Protein AF-A0A356AUV3-F1 (afdb_monomer_lite)

pLDDT: mean 78.01, std 19.36, range [34.44, 97.81]

Foldseek 3Di:
DDFDDDPPPGDDPDDPLVRDDPVPNDDPCPPPDPDPPPPCLVVQLVCCVVVVDHDPSVVCVVVVVCVVPDDQDFFDQDCVQQPDPLNVVLVVLCVVQVVQLVVLVVVLVVCVVVVVDPDCVVVVVVSVVSNCVSRVVVCCVSHVPDPSRHTDDPPPVVPPPDDPD

Radius of gyration: 23.12 Å; chains: 1; bounding box: 56×55×49 Å

Secondary structure (DSSP, 8-state):
----SSTT--------GGGS-GGGSS---TT-SSS----HHHHHHHHHHHH----HHHHHHHTTHHHHH----SS---HHHHHHHHHHHHHHHHHHHHHHHHHHHHHHHHHHHTT--S-HHHHHHHHHHHHIIIIIHHHIIIIIT-TTSPPP---GGGS-SS---

Structure (mmCIF, N/CA/C/O backbone):
data_AF-A0A356AUV3-F1
#
_entry.id   AF-A0A356AUV3-F1
#
loop_
_atom_site.group_PDB
_atom_site.id
_atom_site.type_symbol
_atom_site.label_atom_id
_atom_site.label_alt_id
_atom_site.label_comp_id
_atom_site.label_asym_id
_atom_site.label_entity_id
_atom_site.label_seq_id
_atom_site.pdbx_PDB_ins_code
_atom_site.Cartn_x
_atom_site.Cartn_y
_atom_site.Cartn_z
_atom_site.occupancy
_atom_site.B_iso_or_equiv
_atom_site.auth_seq_id
_atom_site.auth_comp_id
_atom_site.auth_asym_id
_atom_site.auth_atom_id
_atom_site.pdbx_PDB_model_num
ATOM 1 N N . TRP A 1 1 ? 30.754 12.979 -21.146 1.00 44.25 1 TRP A N 1
ATOM 2 C CA . TRP A 1 1 ? 30.674 12.108 -19.955 1.00 44.25 1 TRP A CA 1
ATOM 3 C C . TRP A 1 1 ? 31.643 10.960 -20.186 1.00 44.25 1 TRP A C 1
ATOM 5 O O . TRP A 1 1 ? 31.432 10.206 -21.125 1.00 44.25 1 TRP A O 1
ATOM 15 N N . LYS A 1 2 ? 32.767 10.912 -19.463 1.00 34.44 2 LYS A N 1
ATOM 16 C CA . LYS A 1 2 ? 33.756 9.830 -19.583 1.00 34.44 2 LYS A CA 1
ATOM 17 C C . LYS A 1 2 ? 33.562 8.920 -18.377 1.00 34.44 2 LYS A C 1
ATOM 19 O O . LYS A 1 2 ? 33.884 9.321 -17.264 1.00 34.44 2 LYS A O 1
ATOM 24 N N . TRP A 1 3 ? 32.958 7.761 -18.594 1.00 42.12 3 TRP A N 1
ATOM 25 C CA . TRP A 1 3 ? 32.847 6.728 -17.573 1.00 42.12 3 TRP A CA 1
ATOM 26 C C . TRP A 1 3 ? 34.222 6.087 -17.373 1.00 42.12 3 TRP A C 1
ATOM 28 O O . TRP A 1 3 ? 34.930 5.831 -18.346 1.00 42.12 3 TRP A O 1
ATOM 38 N N . ALA A 1 4 ? 34.615 5.870 -16.119 1.00 36.47 4 ALA A N 1
ATOM 39 C CA . ALA A 1 4 ? 35.771 5.057 -15.771 1.00 36.47 4 ALA A CA 1
ATOM 40 C C . ALA A 1 4 ? 35.254 3.725 -15.210 1.00 36.47 4 ALA A C 1
ATOM 42 O O . ALA A 1 4 ? 34.570 3.710 -14.183 1.00 36.47 4 ALA A O 1
ATOM 43 N N . GLY A 1 5 ? 35.558 2.626 -15.902 1.00 52.19 5 GLY A N 1
ATOM 44 C CA . GLY A 1 5 ? 35.245 1.259 -15.471 1.00 52.19 5 GLY A CA 1
ATOM 45 C C . GLY A 1 5 ? 34.247 0.510 -16.358 1.00 52.19 5 GLY A C 1
ATOM 46 O O . GLY A 1 5 ? 33.687 1.069 -17.300 1.00 52.19 5 GLY A O 1
ATOM 47 N N . GLU A 1 6 ? 34.060 -0.776 -16.043 1.00 53.72 6 GLU A N 1
ATOM 48 C CA . GLU A 1 6 ? 33.011 -1.617 -16.633 1.00 53.72 6 GLU A CA 1
ATOM 49 C C . GLU A 1 6 ? 31.624 -1.008 -16.357 1.00 53.72 6 GLU A C 1
ATOM 51 O O . GLU A 1 6 ? 31.405 -0.495 -15.248 1.00 53.72 6 GLU A O 1
ATOM 56 N N . PRO A 1 7 ? 30.682 -1.078 -17.319 1.00 48.22 7 PRO A N 1
ATOM 57 C CA . PRO A 1 7 ? 29.313 -0.610 -17.123 1.00 48.22 7 PRO A CA 1
ATOM 58 C C . PRO A 1 7 ? 28.749 -1.174 -15.809 1.00 48.22 7 PRO A C 1
ATOM 60 O O . PRO A 1 7 ? 28.834 -2.372 -15.561 1.00 48.22 7 PRO A O 1
ATOM 63 N N . TYR A 1 8 ? 28.224 -0.299 -14.944 1.00 50.69 8 TYR A N 1
ATOM 64 C CA . TYR A 1 8 ? 27.655 -0.601 -13.616 1.00 50.69 8 TYR A CA 1
ATOM 65 C C . TYR A 1 8 ? 28.605 -0.937 -12.441 1.00 50.69 8 TYR A C 1
ATOM 67 O O . TYR A 1 8 ? 28.114 -1.115 -11.327 1.00 50.69 8 TYR A O 1
ATOM 75 N N . LYS A 1 9 ? 29.940 -0.901 -12.593 1.00 44.00 9 LYS A N 1
ATOM 76 C CA . LYS A 1 9 ? 30.880 -0.816 -11.437 1.00 44.00 9 LYS A CA 1
ATOM 77 C C . LYS A 1 9 ? 31.374 0.603 -11.146 1.00 44.00 9 LYS A C 1
ATOM 79 O O . LYS A 1 9 ? 32.196 0.811 -10.256 1.00 44.00 9 LYS A O 1
ATOM 84 N N . SER A 1 10 ? 30.895 1.592 -11.890 1.00 42.72 10 SER A N 1
ATOM 85 C CA . SER A 1 10 ? 31.224 2.990 -11.639 1.00 42.72 10 SER A CA 1
ATOM 86 C C . SER A 1 10 ? 30.369 3.510 -10.487 1.00 42.72 10 SER A C 1
ATOM 88 O O . SER A 1 10 ? 29.168 3.730 -10.636 1.00 42.72 10 SER A O 1
ATOM 90 N N . THR A 1 11 ? 30.982 3.731 -9.327 1.00 39.38 11 THR A N 1
ATOM 91 C CA . THR A 1 11 ? 30.365 4.540 -8.278 1.00 39.38 11 THR A CA 1
ATOM 92 C C . THR A 1 11 ? 30.142 5.951 -8.814 1.00 39.38 11 THR A C 1
ATOM 94 O O . THR A 1 11 ? 31.032 6.562 -9.411 1.00 39.38 11 THR A O 1
ATOM 97 N N . MET A 1 12 ? 28.934 6.481 -8.620 1.00 46.84 12 MET A N 1
ATOM 98 C CA . MET A 1 12 ? 28.678 7.900 -8.839 1.00 46.84 12 MET A CA 1
ATOM 99 C C . MET A 1 12 ? 29.655 8.687 -7.962 1.00 46.84 12 MET A C 1
ATOM 101 O O . MET A 1 12 ? 29.668 8.519 -6.743 1.00 46.84 12 MET A O 1
ATOM 105 N N . LEU A 1 13 ? 30.492 9.523 -8.576 1.00 52.94 13 LEU A N 1
ATOM 106 C CA . LEU A 1 13 ? 31.366 10.423 -7.832 1.00 52.94 13 LEU A CA 1
ATOM 107 C C . LEU A 1 13 ? 30.490 11.506 -7.200 1.00 52.94 13 LEU A C 1
ATOM 109 O O . LEU A 1 13 ? 30.050 12.436 -7.873 1.00 52.94 13 LEU A O 1
ATOM 113 N N . ILE A 1 14 ? 30.194 11.350 -5.912 1.00 52.50 14 ILE A N 1
ATOM 114 C CA . ILE A 1 14 ? 29.477 12.356 -5.133 1.00 52.50 14 ILE A CA 1
ATOM 115 C C . ILE A 1 14 ? 30.511 13.370 -4.655 1.00 52.50 14 ILE A C 1
ATOM 117 O O . ILE A 1 14 ? 31.312 13.076 -3.773 1.00 52.50 14 ILE A O 1
ATOM 121 N N . THR A 1 15 ? 30.502 14.564 -5.241 1.00 65.19 15 THR A N 1
ATOM 122 C CA . THR A 1 15 ? 31.236 15.707 -4.693 1.00 65.19 15 THR A CA 1
ATOM 123 C C . THR A 1 15 ? 30.403 16.308 -3.560 1.00 65.19 15 THR A C 1
ATOM 125 O O . THR A 1 15 ? 29.266 16.721 -3.815 1.00 65.19 15 THR A O 1
ATOM 128 N N . PRO A 1 16 ? 30.912 16.361 -2.316 1.00 72.06 16 PRO A N 1
ATOM 129 C CA . PRO A 1 16 ? 30.230 17.043 -1.223 1.00 72.06 16 PRO A CA 1
ATOM 130 C C . PRO A 1 16 ? 29.867 18.480 -1.613 1.00 72.06 16 PRO A C 1
ATOM 132 O O . PRO A 1 16 ? 30.642 19.178 -2.263 1.00 72.06 16 PRO A O 1
ATOM 135 N N . GLN A 1 17 ? 28.691 18.960 -1.199 1.00 64.88 17 GLN A N 1
ATOM 136 C CA . GLN A 1 17 ? 28.201 20.293 -1.583 1.00 64.88 17 GLN A CA 1
ATOM 137 C C . GLN A 1 17 ? 29.166 21.426 -1.182 1.00 64.88 17 GLN A C 1
ATOM 139 O O . GLN A 1 17 ? 29.241 22.449 -1.863 1.00 64.88 17 GLN A O 1
ATOM 144 N N . ALA A 1 18 ? 29.926 21.232 -0.099 1.00 76.19 18 ALA A N 1
ATOM 145 C CA . ALA A 1 18 ? 30.950 22.161 0.372 1.00 76.19 18 ALA A CA 1
ATOM 146 C C . ALA A 1 18 ? 32.144 22.305 -0.589 1.00 76.19 18 ALA A C 1
ATOM 148 O O . ALA A 1 18 ? 32.806 23.342 -0.564 1.00 76.19 18 ALA A O 1
ATOM 149 N N . ASP A 1 19 ? 32.369 21.321 -1.462 1.00 80.25 19 ASP A N 1
ATOM 150 C CA . ASP A 1 19 ? 33.499 21.270 -2.396 1.00 80.25 19 ASP A CA 1
ATOM 151 C C . ASP A 1 19 ? 33.134 21.796 -3.797 1.00 80.25 19 ASP A C 1
ATOM 153 O O . ASP A 1 19 ? 34.003 21.994 -4.642 1.00 80.25 19 ASP A O 1
ATOM 157 N N . LEU A 1 20 ? 31.850 22.074 -4.057 1.00 72.62 20 LEU A N 1
ATOM 158 C CA . LEU A 1 20 ? 31.391 22.702 -5.302 1.00 72.62 20 LEU A CA 1
ATOM 159 C C . LEU A 1 20 ? 31.733 24.201 -5.317 1.00 72.62 20 LEU A C 1
ATOM 161 O O . LEU A 1 20 ? 31.805 24.830 -4.267 1.00 72.62 20 LEU A O 1
ATOM 165 N N . GLU A 1 21 ? 31.897 24.836 -6.477 1.00 79.94 21 GLU A N 1
ATOM 166 C CA . GLU A 1 21 ? 31.992 26.308 -6.539 1.00 79.94 21 GLU A CA 1
ATOM 167 C C . GLU A 1 21 ? 30.662 26.957 -6.114 1.00 79.94 21 GLU A C 1
ATOM 169 O O . GLU A 1 21 ? 29.596 26.405 -6.380 1.00 79.94 21 GLU A O 1
ATOM 174 N N . VAL A 1 22 ? 30.692 28.150 -5.501 1.00 77.50 22 VAL A N 1
ATOM 175 C CA . VAL A 1 22 ? 29.497 28.812 -4.922 1.00 77.50 22 VAL A CA 1
ATOM 176 C C . VAL A 1 22 ? 28.334 28.933 -5.916 1.00 77.50 22 VAL A C 1
ATOM 178 O O . VAL A 1 22 ? 27.195 28.676 -5.543 1.00 77.50 22 VAL A O 1
ATOM 181 N N . LYS A 1 23 ? 28.605 29.226 -7.195 1.00 70.44 23 LYS A N 1
ATOM 182 C CA . LYS A 1 23 ? 27.578 29.310 -8.257 1.00 70.44 23 LYS A CA 1
ATOM 183 C C . LYS A 1 23 ? 26.870 27.979 -8.568 1.00 70.44 23 LYS A C 1
ATOM 185 O O . LYS A 1 23 ? 25.824 27.988 -9.204 1.00 70.44 23 LYS A O 1
ATOM 190 N N . TYR A 1 24 ? 27.437 26.852 -8.138 1.00 59.22 24 TYR A N 1
ATOM 191 C CA . TYR A 1 24 ? 26.864 25.508 -8.264 1.00 59.22 24 TYR A CA 1
ATOM 192 C C . TYR A 1 24 ? 26.340 24.961 -6.925 1.00 59.22 24 TYR A C 1
ATOM 194 O O . TYR A 1 24 ? 25.752 23.882 -6.891 1.00 59.22 24 TYR A O 1
ATOM 202 N N . ARG A 1 25 ? 26.529 25.690 -5.814 1.00 67.88 25 ARG A N 1
ATOM 203 C CA . ARG A 1 25 ? 25.981 25.334 -4.501 1.00 67.88 25 ARG A CA 1
ATOM 204 C C . ARG A 1 25 ? 24.517 25.762 -4.438 1.00 67.88 25 ARG A C 1
ATOM 206 O O . ARG A 1 25 ? 24.207 26.903 -4.121 1.00 67.88 25 ARG A O 1
ATOM 213 N N . GLY A 1 26 ? 23.612 24.832 -4.717 1.00 61.09 26 GLY A N 1
ATOM 214 C CA . GLY A 1 26 ? 22.174 25.044 -4.565 1.00 61.09 26 GLY A CA 1
ATOM 215 C C . GLY A 1 26 ? 21.356 24.182 -5.517 1.00 61.09 26 GLY A C 1
ATOM 216 O O . GLY A 1 26 ? 21.827 23.778 -6.578 1.00 61.09 26 GLY A O 1
ATOM 217 N N . ASN A 1 27 ? 20.107 23.909 -5.144 1.00 51.62 27 ASN A N 1
ATOM 218 C CA . ASN A 1 27 ? 19.139 23.283 -6.036 1.00 51.62 27 ASN A CA 1
ATOM 219 C C . ASN A 1 27 ? 18.753 24.293 -7.132 1.00 51.62 27 ASN A C 1
ATOM 221 O O . ASN A 1 27 ? 17.784 25.032 -6.999 1.00 51.62 27 ASN A O 1
ATOM 225 N N . VAL A 1 28 ? 19.499 24.329 -8.240 1.00 50.69 28 VAL A N 1
ATOM 226 C CA . VAL A 1 28 ? 19.202 25.146 -9.443 1.00 50.69 28 VAL A CA 1
ATOM 227 C C . VAL A 1 28 ? 17.982 24.644 -10.233 1.00 50.69 28 VAL A C 1
ATOM 229 O O . VAL A 1 28 ? 17.857 24.863 -11.434 1.00 50.69 28 VAL A O 1
ATOM 232 N N . ARG A 1 29 ? 17.071 23.929 -9.574 1.00 46.09 29 ARG A N 1
ATOM 233 C CA . ARG A 1 29 ? 15.941 23.239 -10.191 1.00 46.09 29 ARG A CA 1
ATOM 234 C C . ARG A 1 29 ? 14.621 23.701 -9.567 1.00 46.09 29 ARG A C 1
ATOM 236 O O . ARG A 1 29 ? 14.002 22.931 -8.839 1.00 46.09 29 ARG A O 1
ATOM 243 N N . PRO A 1 30 ? 14.153 24.932 -9.853 1.00 46.00 30 PRO A N 1
ATOM 244 C CA . PRO A 1 30 ? 12.859 25.403 -9.358 1.00 46.00 30 PRO A CA 1
ATOM 245 C C . PRO A 1 30 ? 11.649 24.624 -9.921 1.00 46.00 30 PRO A C 1
ATOM 247 O O . PRO A 1 30 ? 10.551 24.793 -9.408 1.00 46.00 30 PRO A O 1
ATOM 250 N N . PHE A 1 31 ? 11.819 23.745 -10.925 1.00 39.53 31 PHE A N 1
ATOM 251 C CA . PHE A 1 31 ? 10.702 23.062 -11.610 1.00 39.53 31 PHE A CA 1
ATOM 252 C C . PHE A 1 31 ? 10.893 21.558 -11.886 1.00 39.53 31 PHE A C 1
ATOM 254 O O . PHE A 1 31 ? 10.277 21.015 -12.800 1.00 39.53 31 PHE A O 1
ATOM 261 N N . THR A 1 32 ? 11.735 20.834 -11.145 1.00 42.03 32 THR A N 1
ATOM 262 C CA . THR A 1 32 ? 12.138 19.470 -11.566 1.00 42.03 32 THR A CA 1
ATOM 263 C C . THR A 1 32 ? 11.538 18.321 -10.761 1.00 42.03 32 THR A C 1
ATOM 265 O O . THR A 1 32 ? 12.172 17.277 -10.652 1.00 42.03 32 THR A O 1
ATOM 268 N N . CYS A 1 33 ? 10.329 18.460 -10.217 1.00 38.97 33 CYS A N 1
ATOM 269 C CA . CYS A 1 33 ? 9.782 17.379 -9.388 1.00 38.97 33 CYS A CA 1
ATOM 270 C C . CYS A 1 33 ? 8.785 16.441 -10.083 1.00 38.97 33 CYS A C 1
ATOM 272 O O . CYS A 1 33 ? 8.643 15.331 -9.593 1.00 38.97 33 CYS A O 1
ATOM 274 N N . TRP A 1 34 ? 8.142 16.795 -11.210 1.00 36.62 34 TRP A N 1
ATOM 275 C CA . TRP A 1 34 ? 7.043 15.939 -11.719 1.00 36.62 34 TRP A CA 1
ATOM 276 C C . TRP A 1 34 ? 6.873 15.815 -13.246 1.00 36.62 34 TRP A C 1
ATOM 278 O O . TRP A 1 34 ? 6.139 14.942 -13.686 1.00 36.62 34 TRP A O 1
ATOM 288 N N . LEU A 1 35 ? 7.564 16.612 -14.073 1.00 38.72 35 LEU A N 1
ATOM 289 C CA . LEU A 1 35 ? 7.383 16.613 -15.546 1.00 38.72 35 LEU A CA 1
ATOM 290 C C . LEU A 1 35 ? 8.615 16.161 -16.352 1.00 38.72 35 LEU A C 1
ATOM 292 O O . LEU A 1 35 ? 8.581 16.136 -17.576 1.00 38.72 35 LEU A O 1
ATOM 296 N N . MET A 1 36 ? 9.722 15.829 -15.682 1.00 36.41 36 MET A N 1
ATOM 297 C CA . MET A 1 36 ? 11.007 15.508 -16.327 1.00 36.41 36 MET A CA 1
ATOM 298 C C . MET A 1 36 ? 11.452 14.054 -16.160 1.00 36.41 36 MET A C 1
ATOM 300 O O . MET A 1 36 ? 12.549 13.704 -16.600 1.00 36.41 36 MET A O 1
ATOM 304 N N . GLN A 1 37 ? 10.619 13.195 -15.570 1.00 46.53 37 GLN A N 1
ATOM 305 C CA . GLN A 1 37 ? 10.782 11.760 -15.767 1.00 46.53 37 GLN A CA 1
ATOM 306 C C . GLN A 1 37 ? 10.262 11.440 -17.167 1.00 46.53 37 GLN A C 1
ATOM 308 O O . GLN A 1 37 ? 9.117 11.043 -17.352 1.00 46.53 37 GLN A O 1
ATOM 313 N N . TRP A 1 38 ? 11.104 11.681 -18.173 1.00 45.06 38 TRP A N 1
ATOM 314 C CA . TRP A 1 38 ? 10.939 11.010 -19.457 1.00 45.06 38 TRP A CA 1
ATOM 315 C C . TRP A 1 38 ? 10.788 9.518 -19.156 1.00 45.06 38 TRP A C 1
ATOM 317 O O . TRP A 1 38 ? 11.558 9.035 -18.319 1.00 45.06 38 TRP A O 1
ATOM 327 N N . PRO A 1 39 ? 9.833 8.796 -19.763 1.00 56.84 39 PRO A N 1
ATOM 328 C CA . PRO A 1 39 ? 9.722 7.361 -19.557 1.00 56.84 39 PRO A CA 1
ATOM 329 C C . PRO A 1 39 ? 11.035 6.717 -20.014 1.00 56.84 39 PRO A C 1
ATOM 331 O O . PRO A 1 39 ? 11.266 6.496 -21.200 1.00 56.84 39 PRO A O 1
ATOM 334 N N . THR A 1 40 ? 11.941 6.460 -19.067 1.00 67.62 40 THR A N 1
ATOM 335 C CA . THR A 1 40 ? 13.228 5.813 -19.341 1.00 67.62 40 THR A CA 1
ATOM 336 C C . THR A 1 40 ? 13.034 4.345 -19.667 1.00 67.62 40 THR A C 1
ATOM 338 O O . THR A 1 40 ? 13.961 3.739 -20.182 1.00 67.62 40 THR A O 1
ATOM 341 N N . ALA A 1 41 ? 11.826 3.821 -19.436 1.00 68.44 41 ALA A N 1
ATOM 342 C CA . ALA A 1 41 ? 11.393 2.478 -19.770 1.00 68.44 41 ALA A CA 1
ATOM 343 C C . ALA A 1 41 ? 11.849 2.060 -21.171 1.00 68.44 41 ALA A C 1
ATOM 345 O O . ALA A 1 41 ? 12.607 1.108 -21.271 1.00 68.44 41 ALA A O 1
ATOM 346 N N . GLN A 1 42 ? 11.496 2.805 -22.229 1.00 72.75 42 GLN A N 1
ATOM 347 C CA . GLN A 1 42 ? 11.882 2.418 -23.594 1.00 72.75 42 GLN A CA 1
ATOM 348 C C . GLN A 1 42 ? 13.404 2.403 -23.777 1.00 72.75 42 GLN A C 1
ATOM 350 O O . GLN A 1 42 ? 13.955 1.419 -24.246 1.00 72.75 42 GLN A O 1
ATOM 355 N N . ARG A 1 43 ? 14.102 3.444 -23.310 1.00 76.38 43 ARG A N 1
ATOM 356 C CA . ARG A 1 43 ? 15.570 3.521 -23.388 1.00 76.38 43 ARG A CA 1
ATOM 357 C C . ARG A 1 43 ? 16.257 2.379 -22.630 1.00 76.38 43 ARG A C 1
ATOM 359 O O . ARG A 1 43 ? 17.304 1.906 -23.051 1.00 76.38 43 ARG A O 1
ATOM 366 N N . GLU A 1 44 ? 15.716 1.989 -21.481 1.00 77.25 44 GLU A N 1
ATOM 367 C CA . GLU A 1 44 ? 16.243 0.883 -20.680 1.00 77.25 44 GLU A CA 1
ATOM 368 C C . GLU A 1 44 ? 15.927 -0.477 -21.310 1.00 77.25 44 GLU A C 1
ATOM 370 O O . GLU A 1 44 ? 16.746 -1.381 -21.200 1.00 77.25 44 GLU A O 1
ATOM 375 N N . ILE A 1 45 ? 14.787 -0.618 -21.995 1.00 78.06 45 ILE A N 1
ATOM 376 C CA .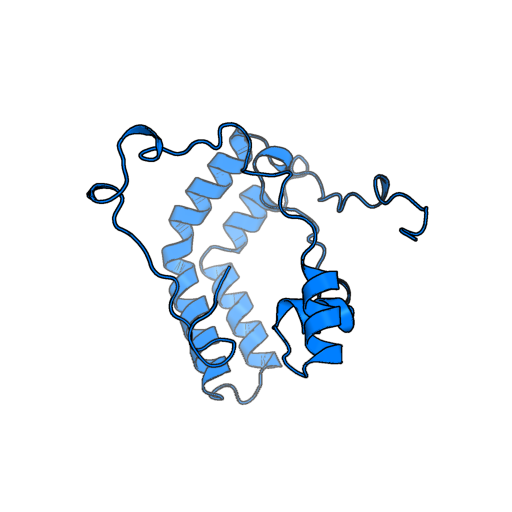 ILE A 1 45 ? 14.455 -1.803 -22.797 1.00 78.06 45 ILE A CA 1
ATOM 377 C C . ILE A 1 45 ? 15.411 -1.920 -23.981 1.00 78.06 45 ILE A C 1
ATOM 379 O O . ILE A 1 45 ? 16.003 -2.978 -24.162 1.00 78.06 45 ILE A O 1
ATOM 383 N N . ASP A 1 46 ? 15.602 -0.843 -24.744 1.00 81.25 46 ASP A N 1
ATOM 384 C CA . ASP A 1 46 ? 16.481 -0.829 -25.916 1.00 81.25 46 ASP A CA 1
ATOM 385 C C . ASP A 1 46 ? 17.914 -1.202 -25.511 1.00 81.25 46 ASP A C 1
ATOM 387 O O . ASP A 1 46 ? 18.493 -2.132 -26.068 1.00 81.25 46 ASP A O 1
ATOM 391 N N . ALA A 1 47 ? 18.441 -0.576 -24.451 1.00 77.69 47 ALA A N 1
ATOM 392 C CA . ALA A 1 47 ? 19.750 -0.921 -23.898 1.00 77.69 47 ALA A CA 1
ATOM 393 C C . ALA A 1 47 ? 19.816 -2.375 -23.392 1.00 77.69 47 ALA A C 1
ATOM 395 O O . ALA A 1 47 ? 20.827 -3.049 -23.566 1.00 77.69 47 ALA A O 1
ATOM 396 N N . ALA A 1 48 ? 18.746 -2.897 -22.785 1.00 82.62 48 ALA A N 1
ATOM 397 C CA . ALA A 1 48 ? 18.713 -4.282 -22.322 1.00 82.62 48 ALA A CA 1
ATOM 398 C C . ALA A 1 48 ? 18.694 -5.300 -23.473 1.00 82.62 48 ALA A C 1
ATOM 400 O O . ALA A 1 48 ? 19.297 -6.367 -23.351 1.00 82.62 48 ALA A O 1
ATOM 401 N 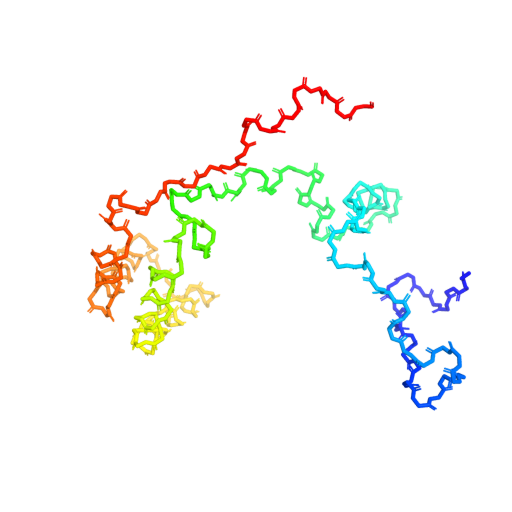N . VAL A 1 49 ? 18.016 -4.984 -24.579 1.00 82.94 49 VAL A N 1
ATOM 402 C CA . VAL A 1 49 ? 17.949 -5.830 -25.779 1.00 82.94 49 VAL A CA 1
ATOM 403 C C . VAL A 1 49 ? 19.266 -5.789 -26.555 1.00 82.94 49 VAL A C 1
ATOM 405 O O . VAL A 1 49 ? 19.723 -6.834 -27.015 1.00 82.94 49 VAL A O 1
ATOM 408 N N . GLU A 1 50 ? 19.880 -4.612 -26.683 1.00 81.94 50 GLU A N 1
ATOM 409 C CA . GLU A 1 50 ? 21.134 -4.425 -27.421 1.00 81.94 50 GLU A CA 1
ATOM 410 C C . GLU A 1 50 ? 22.352 -4.935 -26.642 1.00 81.94 50 GLU A C 1
ATOM 412 O O . GLU A 1 50 ? 23.173 -5.669 -27.193 1.00 81.94 50 GLU A O 1
ATOM 417 N N . ASP A 1 51 ? 22.446 -4.605 -25.351 1.00 81.25 51 ASP A N 1
ATOM 418 C CA . ASP A 1 51 ? 23.629 -4.893 -24.534 1.00 81.25 51 ASP A CA 1
ATOM 419 C C . ASP A 1 51 ? 23.451 -6.121 -23.620 1.00 81.25 51 ASP A C 1
ATOM 421 O O . ASP A 1 51 ? 24.402 -6.566 -22.977 1.00 81.25 51 ASP A O 1
ATOM 425 N N . GLY A 1 52 ? 22.245 -6.697 -23.547 1.00 77.50 52 GLY A N 1
ATOM 426 C CA . GLY A 1 52 ? 21.932 -7.891 -22.748 1.00 77.50 52 GLY A CA 1
ATOM 427 C C . GLY A 1 52 ? 21.702 -7.637 -21.251 1.00 77.50 52 GLY A C 1
ATOM 428 O O . GLY A 1 52 ? 21.552 -8.591 -20.481 1.00 77.50 52 GLY A O 1
ATOM 429 N N . TYR A 1 53 ? 21.665 -6.375 -20.815 1.00 70.00 53 TYR A N 1
ATOM 430 C CA . TYR A 1 53 ? 21.576 -6.004 -19.399 1.00 70.00 53 TYR A CA 1
ATOM 431 C C . TYR A 1 53 ? 20.183 -5.508 -19.005 1.00 70.00 53 TYR A C 1
ATOM 433 O O . TYR A 1 53 ? 19.831 -4.350 -19.206 1.00 70.00 53 TYR A O 1
ATOM 441 N N . TRP A 1 54 ? 19.406 -6.381 -18.366 1.00 75.25 54 TRP A N 1
ATOM 442 C CA . TRP A 1 54 ? 18.038 -6.084 -17.939 1.00 75.25 54 TRP A CA 1
ATOM 443 C C . TRP A 1 54 ? 17.975 -5.405 -16.566 1.00 75.25 54 TRP A C 1
ATOM 445 O O . TRP A 1 54 ? 18.406 -5.969 -15.558 1.00 75.25 54 TRP A O 1
ATOM 455 N N . SER A 1 55 ? 17.357 -4.220 -16.504 1.00 75.75 55 SER A N 1
ATOM 456 C CA . SER A 1 55 ? 16.832 -3.662 -15.253 1.00 75.75 55 SER A CA 1
ATOM 457 C C . SER A 1 55 ? 15.458 -4.277 -14.948 1.00 75.75 55 SER A C 1
ATOM 459 O O . SER A 1 55 ? 14.737 -4.692 -15.858 1.00 75.75 55 SER A O 1
ATOM 461 N N . VAL A 1 56 ? 15.062 -4.337 -13.669 1.00 71.88 56 VAL A N 1
ATOM 462 C CA . VAL A 1 56 ? 13.705 -4.790 -13.302 1.00 71.88 56 VAL A CA 1
ATOM 463 C C . VAL A 1 56 ? 12.631 -3.936 -13.994 1.00 71.88 56 VAL A C 1
ATOM 465 O O . VAL A 1 56 ? 11.740 -4.531 -14.595 1.00 71.88 56 VAL A O 1
ATOM 468 N N . PRO A 1 57 ? 12.707 -2.587 -14.005 1.00 73.00 57 PRO A N 1
ATOM 469 C CA . PRO A 1 57 ? 11.765 -1.773 -14.770 1.00 73.00 57 PRO A CA 1
ATOM 470 C C . PRO A 1 57 ? 11.740 -2.117 -16.264 1.00 73.00 57 PRO A C 1
ATOM 472 O O . PRO A 1 57 ? 10.655 -2.316 -16.802 1.00 73.00 57 PRO A O 1
ATOM 475 N N . ALA A 1 58 ? 12.899 -2.256 -16.922 1.00 78.38 58 ALA A N 1
ATOM 476 C CA . ALA A 1 58 ? 12.970 -2.618 -18.341 1.00 78.38 58 ALA A CA 1
ATOM 477 C C . ALA A 1 58 ? 12.291 -3.960 -18.617 1.00 78.38 58 ALA A C 1
ATOM 479 O O . ALA A 1 58 ? 11.468 -4.070 -19.519 1.00 78.38 58 ALA A O 1
ATOM 480 N N . PHE A 1 59 ? 12.585 -4.970 -17.799 1.00 79.44 59 PHE A N 1
ATOM 481 C CA . PHE A 1 59 ? 11.984 -6.290 -17.936 1.00 79.44 59 PHE A CA 1
ATOM 482 C C . PHE A 1 59 ? 10.466 -6.246 -17.729 1.00 79.44 59 PHE A C 1
ATOM 484 O O . PHE A 1 59 ? 9.719 -6.838 -18.507 1.00 79.44 59 PHE A O 1
ATOM 491 N N . MET A 1 60 ? 10.003 -5.523 -16.707 1.00 78.06 60 MET A N 1
ATOM 492 C CA . MET A 1 60 ? 8.581 -5.396 -16.388 1.00 7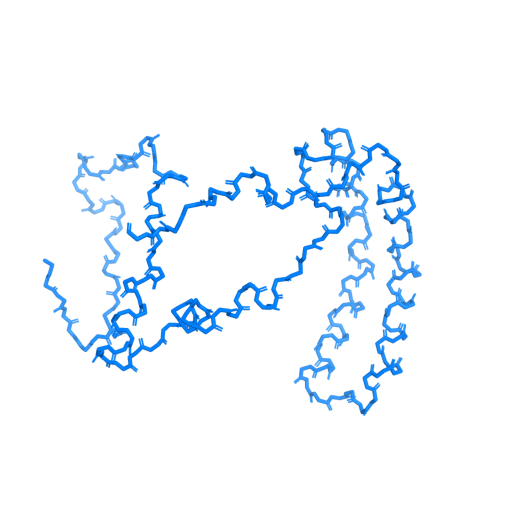8.06 60 MET A CA 1
ATOM 493 C C . MET A 1 60 ? 7.808 -4.641 -17.475 1.00 78.06 60 MET A C 1
ATOM 495 O O . MET A 1 60 ? 6.717 -5.077 -17.826 1.00 78.06 60 MET A O 1
ATOM 499 N N . TYR A 1 61 ? 8.361 -3.561 -18.040 1.00 77.56 61 TYR A N 1
ATOM 500 C CA . TYR A 1 61 ? 7.734 -2.830 -19.148 1.00 77.56 61 TYR A CA 1
ATOM 501 C C . TYR A 1 61 ? 7.786 -3.609 -20.472 1.00 77.56 61 TYR A C 1
ATOM 503 O O . TYR A 1 61 ? 6.774 -3.682 -21.158 1.00 77.56 61 TYR A O 1
ATOM 511 N N . ALA A 1 62 ? 8.913 -4.249 -20.817 1.00 84.06 62 ALA A N 1
ATOM 512 C CA . ALA A 1 62 ? 9.033 -5.037 -22.054 1.00 84.06 62 ALA A CA 1
ATOM 513 C C . ALA A 1 62 ? 8.073 -6.233 -22.107 1.00 84.06 62 ALA A C 1
ATOM 515 O O . ALA A 1 62 ? 7.674 -6.661 -23.186 1.00 84.06 62 ALA A O 1
ATOM 516 N N . ASN A 1 63 ? 7.726 -6.787 -20.944 1.00 83.62 63 ASN A N 1
ATOM 517 C CA . ASN A 1 63 ? 6.850 -7.951 -20.823 1.00 83.62 63 ASN A CA 1
ATOM 518 C C . ASN A 1 63 ? 5.442 -7.588 -20.331 1.00 83.62 63 ASN A C 1
ATOM 520 O O . ASN A 1 63 ? 4.688 -8.484 -19.952 1.00 83.62 63 ASN A O 1
ATOM 524 N N . ASP A 1 64 ? 5.106 -6.296 -20.299 1.00 78.81 64 ASP A N 1
ATOM 525 C CA . ASP A 1 64 ? 3.797 -5.788 -19.878 1.00 78.81 64 ASP A CA 1
ATOM 526 C C . ASP A 1 64 ? 3.342 -6.295 -18.490 1.00 78.81 64 ASP A C 1
ATOM 528 O O . ASP A 1 64 ? 2.171 -6.541 -18.196 1.00 78.81 64 ASP A O 1
ATOM 532 N N . LEU A 1 65 ? 4.307 -6.518 -17.595 1.00 78.69 65 LEU A N 1
ATOM 533 C CA . LEU A 1 65 ? 4.061 -7.133 -16.291 1.00 78.69 65 LEU A CA 1
ATOM 534 C C . LEU A 1 65 ? 3.465 -6.142 -15.297 1.00 78.69 65 LEU A C 1
ATOM 536 O O . LEU A 1 65 ? 2.725 -6.556 -14.405 1.00 78.69 65 LEU A O 1
ATOM 540 N N . TYR A 1 66 ? 3.762 -4.848 -15.450 1.00 73.38 66 TYR A N 1
ATOM 541 C CA . TYR A 1 66 ? 3.142 -3.815 -14.625 1.00 73.38 66 TYR A CA 1
ATOM 542 C C . TYR A 1 66 ? 1.636 -3.766 -14.846 1.00 73.38 66 TYR A C 1
ATOM 544 O O . TYR A 1 66 ? 0.906 -3.724 -13.867 1.00 73.38 66 TYR A O 1
ATOM 552 N N . GLU A 1 67 ? 1.162 -3.828 -16.089 1.00 74.19 67 GLU A N 1
ATOM 553 C CA . GLU A 1 67 ? -0.273 -3.788 -16.382 1.00 74.19 67 GLU A CA 1
ATOM 554 C C . GLU A 1 67 ? -0.933 -5.131 -16.067 1.00 74.19 67 GLU A C 1
ATOM 556 O O . GLU A 1 67 ? -2.002 -5.168 -15.460 1.00 74.19 67 GLU A O 1
ATOM 561 N N . LYS A 1 68 ? -0.254 -6.245 -16.375 1.00 78.00 68 LYS A N 1
ATOM 562 C CA . LYS A 1 68 ? -0.745 -7.597 -16.085 1.00 78.00 68 LYS A CA 1
ATOM 563 C C . LYS A 1 68 ? -0.962 -7.870 -14.596 1.00 78.00 68 LYS A C 1
ATOM 565 O O . LYS A 1 68 ? -1.900 -8.585 -14.245 1.00 78.00 68 LYS A O 1
ATOM 570 N N . TYR A 1 69 ? -0.078 -7.369 -13.734 1.00 76.19 69 TYR A N 1
ATOM 571 C CA . TYR A 1 69 ? -0.137 -7.604 -12.288 1.00 76.19 69 TYR A CA 1
ATOM 572 C C . TYR A 1 69 ? -0.570 -6.374 -11.484 1.00 76.19 69 TYR A C 1
ATOM 574 O O . TYR A 1 69 ? -0.642 -6.451 -10.255 1.00 76.19 69 TYR A O 1
ATOM 582 N N . ALA A 1 70 ? -0.879 -5.252 -12.139 1.00 73.75 70 ALA A N 1
ATOM 583 C CA . ALA A 1 70 ? -1.485 -4.116 -11.464 1.00 73.75 70 ALA A CA 1
ATOM 584 C C . ALA A 1 70 ? -2.871 -4.502 -10.948 1.00 73.75 70 ALA A C 1
ATOM 586 O O . ALA A 1 70 ? -3.728 -5.001 -11.675 1.00 73.75 70 ALA A O 1
ATOM 587 N N . LEU A 1 71 ? -3.103 -4.212 -9.674 1.00 77.31 71 LEU A N 1
ATOM 588 C CA . LEU A 1 71 ? -4.428 -4.261 -9.082 1.00 77.31 71 LEU A CA 1
ATOM 589 C C . LEU A 1 71 ? -4.998 -2.847 -9.108 1.00 77.31 71 LEU A C 1
ATOM 591 O O . LEU A 1 71 ? -4.375 -1.915 -8.601 1.00 77.31 71 LEU A O 1
ATOM 595 N N . ILE A 1 72 ? -6.182 -2.692 -9.698 1.00 80.62 72 ILE A N 1
ATOM 596 C CA . ILE A 1 72 ? -6.942 -1.445 -9.617 1.00 80.62 72 ILE A CA 1
ATOM 597 C C . ILE A 1 72 ? -7.734 -1.506 -8.307 1.00 80.62 72 ILE A C 1
ATOM 599 O O . ILE A 1 72 ? -8.633 -2.343 -8.193 1.00 80.62 72 ILE A O 1
ATOM 603 N N . PRO A 1 73 ? -7.404 -0.681 -7.299 1.00 85.69 73 PRO A N 1
ATOM 604 C CA . PRO A 1 73 ? -8.138 -0.698 -6.044 1.00 85.69 73 PRO A CA 1
ATOM 605 C C . PRO A 1 73 ? -9.544 -0.132 -6.255 1.00 85.69 73 PRO A C 1
ATOM 607 O O . PRO A 1 73 ? -9.735 0.777 -7.058 1.00 85.69 73 PRO A O 1
ATOM 610 N N . GLU A 1 74 ? -10.529 -0.623 -5.501 1.00 88.62 74 GLU A N 1
ATOM 611 C CA . GLU A 1 74 ? -11.877 -0.039 -5.529 1.00 88.62 74 GLU A CA 1
ATOM 612 C C . GLU A 1 74 ? -11.896 1.362 -4.903 1.00 88.62 74 GLU A C 1
ATOM 614 O O . GLU A 1 74 ? -12.571 2.255 -5.409 1.00 88.62 74 GLU A O 1
ATOM 619 N N . LYS A 1 75 ? -11.113 1.570 -3.838 1.00 89.06 75 LYS A N 1
ATOM 620 C CA . LYS A 1 75 ? -10.925 2.856 -3.154 1.00 89.06 75 LYS A CA 1
ATOM 621 C C . LYS A 1 75 ? -9.435 3.129 -2.980 1.00 89.06 75 LYS A C 1
ATOM 623 O O . LYS A 1 75 ? -8.691 2.249 -2.547 1.00 89.06 75 LYS A O 1
ATOM 628 N N . PHE A 1 76 ? -8.990 4.329 -3.343 1.00 89.44 76 PHE A N 1
ATOM 629 C CA . PHE A 1 76 ? -7.573 4.694 -3.338 1.00 89.44 76 PHE A CA 1
ATOM 630 C C . PHE A 1 76 ? -7.266 5.698 -2.234 1.00 89.44 76 PHE A C 1
ATOM 632 O O . PHE A 1 76 ? -7.802 6.806 -2.228 1.00 89.44 76 PHE A O 1
ATOM 639 N N . ILE A 1 77 ? -6.365 5.311 -1.329 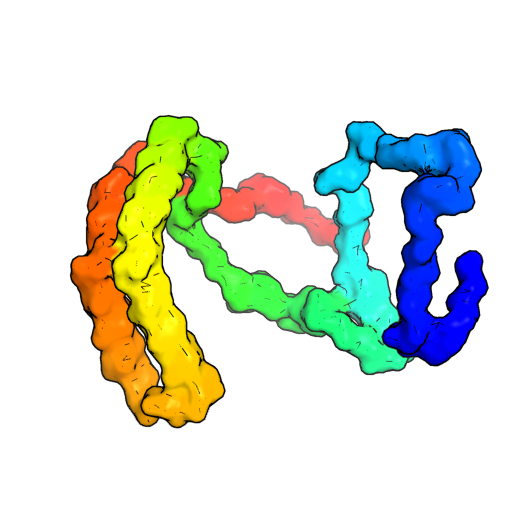1.00 90.38 77 ILE A N 1
ATOM 640 C CA . ILE A 1 77 ? -5.990 6.107 -0.160 1.00 90.38 77 ILE A CA 1
ATOM 641 C C . ILE A 1 77 ? -5.216 7.337 -0.626 1.00 90.38 77 ILE A C 1
ATOM 643 O O . ILE A 1 77 ? -4.026 7.282 -0.935 1.00 90.38 77 ILE A O 1
ATOM 647 N N . SER A 1 78 ? -5.915 8.460 -0.695 1.00 88.50 78 SER A N 1
ATOM 648 C CA . SER A 1 78 ? -5.366 9.743 -1.099 1.00 88.50 78 SER A CA 1
ATOM 649 C C . SER A 1 78 ? -6.248 10.852 -0.562 1.00 88.50 78 SER A C 1
ATOM 651 O O . SER A 1 78 ? -7.469 10.777 -0.662 1.00 88.50 78 SER A O 1
ATOM 653 N N . GLN A 1 79 ? -5.625 11.923 -0.083 1.00 88.12 79 GLN A N 1
ATOM 654 C CA . GLN A 1 79 ? -6.330 13.127 0.345 1.00 88.12 79 GLN A CA 1
ATOM 655 C C . GLN A 1 79 ? -7.257 13.690 -0.748 1.00 88.12 79 GLN A C 1
ATOM 657 O O . GLN A 1 79 ? -8.319 14.209 -0.433 1.00 88.12 79 GLN A O 1
ATOM 662 N N . ILE A 1 80 ? -6.911 13.525 -2.032 1.00 87.00 80 ILE A N 1
ATOM 663 C CA . ILE A 1 80 ? -7.738 13.994 -3.157 1.00 87.00 80 ILE A CA 1
ATOM 664 C C . ILE A 1 80 ? -9.045 13.196 -3.272 1.00 87.00 80 ILE A C 1
ATOM 666 O O . ILE A 1 80 ? -10.083 13.779 -3.559 1.00 87.00 80 ILE A O 1
ATOM 670 N N . TYR A 1 81 ? -8.995 11.877 -3.062 1.00 86.38 81 TYR A N 1
ATOM 671 C CA . TYR A 1 81 ? -10.164 10.994 -3.181 1.00 86.38 81 TYR A CA 1
ATOM 672 C C . TYR A 1 81 ? -10.983 10.903 -1.889 1.00 86.38 81 TYR A C 1
ATOM 674 O O . TYR A 1 81 ? -12.167 10.594 -1.932 1.00 86.38 81 TYR A O 1
ATOM 682 N N . MET A 1 82 ? -10.351 11.141 -0.742 1.00 90.88 82 MET A N 1
ATOM 683 C CA . MET A 1 82 ? -10.984 11.029 0.574 1.00 90.88 82 MET A CA 1
ATOM 684 C C . MET A 1 82 ? -11.506 12.375 1.086 1.00 90.88 82 MET A C 1
ATOM 686 O O . MET A 1 82 ? -12.425 12.408 1.895 1.00 90.88 82 MET A O 1
ATOM 690 N N . GLY A 1 83 ? -10.910 13.487 0.652 1.00 90.94 83 GLY A N 1
ATOM 691 C CA . GLY A 1 83 ? -11.050 14.774 1.327 1.00 90.94 83 GLY A CA 1
ATOM 692 C C . GLY A 1 83 ? -10.224 14.846 2.617 1.00 90.94 83 GLY A C 1
ATOM 693 O O . GLY A 1 83 ? -9.771 13.836 3.164 1.00 90.94 83 GLY A O 1
ATOM 694 N N . ASP A 1 84 ? -10.009 16.066 3.107 1.00 93.06 84 ASP A N 1
ATOM 695 C CA . ASP A 1 84 ? -9.096 16.340 4.225 1.00 93.06 84 ASP A CA 1
ATOM 696 C C . ASP A 1 84 ? -9.522 15.650 5.528 1.00 93.06 84 ASP A C 1
ATOM 698 O O . ASP A 1 84 ? -8.690 15.081 6.239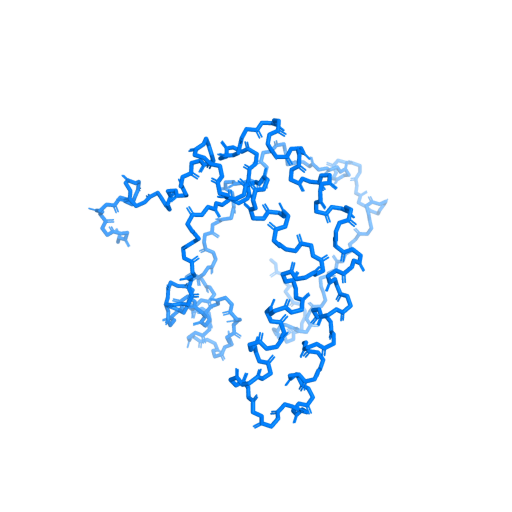 1.00 93.06 84 ASP A O 1
ATOM 702 N N . GLU A 1 85 ? -10.818 15.681 5.840 1.00 94.12 85 GLU A N 1
ATOM 703 C CA . GLU A 1 85 ? -11.357 15.154 7.096 1.00 94.12 85 GLU A CA 1
ATOM 704 C C . GLU A 1 85 ? -11.242 13.630 7.168 1.00 94.12 85 GLU A C 1
ATOM 706 O O . GLU A 1 85 ? -10.691 13.091 8.133 1.00 94.12 85 GLU A O 1
ATOM 711 N N . LEU A 1 86 ? -11.694 12.929 6.125 1.00 93.88 86 LEU A N 1
ATOM 712 C CA . LEU A 1 86 ? -11.635 11.472 6.073 1.00 93.88 86 LEU A CA 1
ATOM 713 C C . LEU A 1 86 ? -10.189 10.973 5.976 1.00 93.88 86 LEU A C 1
ATOM 715 O O . LEU A 1 86 ? -9.837 9.982 6.616 1.00 93.88 86 LEU A O 1
ATOM 719 N N . PHE A 1 87 ? -9.326 11.672 5.231 1.00 94.62 87 PHE A N 1
ATOM 720 C CA . PHE A 1 87 ? -7.905 11.330 5.156 1.00 94.62 87 PHE A CA 1
ATOM 721 C C . PHE A 1 87 ? -7.209 11.473 6.513 1.00 94.62 87 PHE A C 1
ATOM 723 O O . PHE A 1 87 ? -6.418 10.607 6.905 1.00 94.62 87 PHE A O 1
ATOM 730 N N . LYS A 1 88 ? -7.530 12.529 7.269 1.00 96.25 88 LYS A N 1
ATOM 731 C CA . LYS A 1 88 ? -7.038 12.694 8.637 1.00 96.25 88 LYS A CA 1
ATOM 732 C C . LYS A 1 88 ? -7.552 11.584 9.553 1.00 96.25 88 LYS A C 1
ATOM 734 O O . LYS A 1 88 ? -6.741 10.941 10.212 1.00 96.25 88 LYS A O 1
ATOM 739 N N . LYS A 1 89 ? -8.860 11.298 9.531 1.00 95.69 89 LYS A N 1
ATOM 740 C CA . LYS A 1 89 ? -9.464 10.202 10.309 1.00 95.69 89 LYS A CA 1
ATOM 741 C C . LYS A 1 89 ? -8.779 8.865 10.023 1.00 95.69 89 LYS A C 1
ATOM 743 O O . LYS A 1 89 ? -8.419 8.149 10.954 1.00 95.69 89 LYS A O 1
ATOM 748 N N . TYR A 1 90 ? -8.563 8.549 8.747 1.00 95.75 90 TYR A N 1
ATOM 749 C CA . TYR A 1 90 ? -7.821 7.362 8.333 1.00 95.75 90 TYR A CA 1
ATOM 750 C C . TYR A 1 90 ? -6.400 7.355 8.895 1.00 95.75 90 TYR A C 1
ATOM 752 O O . TYR A 1 90 ? -5.971 6.342 9.434 1.00 95.75 90 TYR A O 1
ATOM 760 N N . THR A 1 91 ? -5.674 8.469 8.788 1.00 96.31 91 THR A N 1
ATOM 761 C CA . THR A 1 91 ? -4.285 8.565 9.258 1.00 96.31 91 THR A CA 1
ATOM 762 C C . THR A 1 91 ? -4.192 8.319 10.764 1.00 96.31 91 THR A C 1
ATOM 764 O O . THR A 1 91 ? -3.349 7.535 11.201 1.00 96.31 91 THR A O 1
ATOM 767 N N . ASP A 1 92 ? -5.090 8.929 11.538 1.00 97.12 92 ASP A N 1
ATOM 768 C CA . ASP A 1 92 ? -5.136 8.804 12.995 1.00 97.12 92 ASP A CA 1
ATOM 769 C C . ASP A 1 92 ? -5.510 7.370 13.421 1.00 97.12 92 ASP A C 1
ATOM 771 O O . ASP A 1 92 ? -4.791 6.752 14.209 1.00 97.12 92 ASP A O 1
ATOM 775 N N . LEU A 1 93 ? -6.567 6.790 12.834 1.00 96.81 93 LEU A N 1
ATOM 776 C CA . LEU A 1 93 ? -6.960 5.397 13.093 1.00 96.81 93 LEU A CA 1
ATOM 777 C C . LEU A 1 93 ? -5.874 4.407 12.671 1.00 96.81 93 LEU A C 1
ATOM 779 O O . LEU A 1 93 ? -5.578 3.452 13.386 1.00 96.81 93 LEU A O 1
ATOM 783 N N . ASN A 1 94 ? -5.253 4.619 11.513 1.00 95.38 94 ASN A N 1
ATOM 784 C CA . ASN A 1 94 ? -4.199 3.739 11.039 1.00 95.38 94 ASN A CA 1
ATOM 785 C C . ASN A 1 94 ? -2.976 3.806 11.963 1.00 95.38 94 ASN A C 1
ATOM 787 O O . ASN A 1 94 ? -2.376 2.769 12.236 1.00 95.38 94 ASN A O 1
ATOM 791 N N . ALA A 1 95 ? -2.625 4.983 12.489 1.00 96.94 95 ALA A N 1
ATOM 792 C CA . ALA A 1 95 ? -1.553 5.126 13.472 1.00 96.94 95 ALA A CA 1
ATOM 793 C C . ALA A 1 95 ? -1.872 4.420 14.805 1.00 96.94 95 ALA A C 1
ATOM 795 O O . ALA A 1 95 ? -0.978 3.816 15.396 1.00 96.94 95 ALA A O 1
ATOM 796 N N . GLU A 1 96 ? -3.133 4.446 15.252 1.00 96.44 96 GLU A N 1
ATOM 797 C CA . GLU A 1 96 ? -3.611 3.737 16.452 1.00 96.44 96 GLU A CA 1
ATOM 798 C C . GLU A 1 96 ? -3.555 2.208 16.290 1.00 96.44 96 GLU A C 1
ATOM 800 O O . GLU A 1 96 ? -3.146 1.491 17.206 1.00 96.44 96 GLU A O 1
ATOM 805 N N . LEU A 1 97 ? -3.965 1.701 15.125 1.00 96.44 97 LEU A N 1
ATOM 806 C CA . LEU A 1 97 ? -4.200 0.271 14.903 1.00 96.44 97 LEU A CA 1
ATOM 807 C C . LEU A 1 97 ? -2.992 -0.458 14.302 1.00 96.44 97 LEU A C 1
ATOM 809 O O . LEU A 1 97 ? -2.799 -1.648 14.554 1.00 96.44 97 LEU A O 1
ATOM 813 N N . SER A 1 98 ? -2.129 0.239 13.554 1.00 95.06 98 SER A N 1
ATOM 814 C CA . SER A 1 98 ? -0.919 -0.350 12.959 1.00 95.06 98 SER A CA 1
ATOM 815 C C . SER A 1 98 ? -0.032 -1.088 13.971 1.00 95.06 98 SER A C 1
ATOM 817 O O . SER A 1 98 ? 0.431 -2.178 13.640 1.00 95.06 98 SER A O 1
ATOM 819 N N . PRO A 1 99 ? 0.203 -0.596 15.206 1.00 97.31 99 PRO A N 1
ATOM 820 C CA . PRO A 1 99 ? 0.978 -1.334 16.206 1.00 97.31 99 PRO A CA 1
ATOM 821 C C . PRO A 1 99 ? 0.400 -2.711 16.564 1.00 97.31 99 PRO A C 1
ATOM 823 O O . PRO A 1 99 ? 1.160 -3.596 16.947 1.00 97.31 99 PRO A O 1
ATOM 826 N N . GLN A 1 100 ? -0.916 -2.899 16.426 1.00 95.56 100 GLN A N 1
ATOM 827 C CA . GLN A 1 100 ? -1.608 -4.160 16.712 1.00 95.56 100 GLN A CA 1
ATOM 828 C C . GLN A 1 100 ? -1.568 -5.104 15.504 1.00 95.56 100 GLN A C 1
ATOM 830 O O . GLN A 1 100 ? -1.374 -6.308 15.658 1.00 95.56 100 GLN A O 1
ATOM 835 N N . MET A 1 101 ? -1.689 -4.556 14.291 1.00 97.00 101 MET A N 1
ATOM 836 C CA . MET A 1 101 ? -1.697 -5.334 13.048 1.00 97.00 101 MET A CA 1
ATOM 837 C C . MET A 1 101 ? -0.288 -5.712 12.564 1.00 97.00 101 MET A C 1
ATOM 839 O O . MET A 1 101 ? -0.071 -6.825 12.089 1.00 97.00 101 MET A O 1
ATOM 843 N N . ASN A 1 102 ? 0.696 -4.819 12.699 1.00 96.75 102 ASN A N 1
ATOM 844 C CA . ASN A 1 102 ? 2.051 -5.010 12.169 1.00 96.75 102 ASN A CA 1
ATOM 845 C C . ASN A 1 102 ? 2.746 -6.297 12.649 1.00 96.75 102 ASN A C 1
ATOM 847 O O . ASN A 1 102 ? 3.402 -6.934 11.824 1.00 96.75 102 ASN A O 1
ATOM 851 N N . PRO A 1 103 ? 2.633 -6.725 13.922 1.00 97.81 103 PRO A N 1
ATOM 852 C CA . PRO A 1 103 ? 3.188 -8.005 14.356 1.00 97.81 103 PRO A CA 1
ATOM 853 C C . PRO A 1 103 ? 2.620 -9.199 13.576 1.00 97.81 103 PRO A C 1
ATOM 855 O O . PRO A 1 103 ? 3.390 -10.057 13.158 1.00 97.81 103 PRO A O 1
ATOM 858 N N . ILE A 1 104 ? 1.308 -9.212 13.313 1.00 97.62 104 ILE A N 1
ATOM 859 C CA . ILE A 1 104 ? 0.616 -10.271 12.557 1.00 97.62 104 ILE A CA 1
ATOM 860 C C . ILE A 1 104 ? 1.104 -10.289 11.102 1.00 97.62 104 ILE A C 1
ATOM 862 O O . ILE A 1 104 ? 1.438 -11.343 10.564 1.00 97.62 104 ILE A O 1
ATOM 866 N N . ILE A 1 105 ? 1.205 -9.107 10.480 1.00 96.81 105 ILE A N 1
ATOM 867 C CA . ILE A 1 105 ? 1.722 -8.939 9.111 1.00 96.81 105 ILE A CA 1
ATOM 868 C C . ILE A 1 105 ? 3.161 -9.449 9.010 1.00 96.81 105 ILE A C 1
ATOM 870 O O . ILE A 1 105 ? 3.501 -10.192 8.088 1.00 96.81 105 ILE A O 1
ATOM 874 N N . ASN A 1 106 ? 4.013 -9.048 9.953 1.00 97.44 106 ASN A N 1
ATOM 875 C CA . ASN A 1 106 ? 5.424 -9.411 9.942 1.00 97.44 106 ASN A CA 1
ATOM 876 C C . ASN A 1 106 ? 5.635 -10.907 10.190 1.00 97.44 106 ASN A C 1
ATOM 878 O O . ASN A 1 106 ? 6.475 -11.502 9.519 1.00 97.44 106 ASN A O 1
ATOM 882 N N . ASP A 1 107 ? 4.874 -11.517 11.101 1.00 97.25 107 ASP A N 1
ATOM 883 C CA . ASP A 1 107 ? 4.927 -12.960 11.352 1.00 97.25 107 ASP A CA 1
ATOM 884 C C . ASP A 1 107 ? 4.560 -13.759 10.096 1.00 97.25 107 ASP A C 1
ATOM 886 O O . ASP A 1 107 ? 5.380 -14.529 9.591 1.00 97.25 107 ASP A O 1
ATOM 890 N N . PHE A 1 108 ? 3.385 -13.489 9.514 1.00 96.69 108 PHE A N 1
ATOM 891 C CA . PHE A 1 108 ? 2.930 -14.177 8.306 1.00 96.69 108 PHE A CA 1
ATOM 892 C C . PHE A 1 108 ? 3.928 -14.018 7.151 1.00 96.69 108 PHE A C 1
ATOM 894 O O . PHE A 1 108 ? 4.294 -14.996 6.496 1.00 96.69 108 PHE A O 1
ATOM 901 N N . LYS A 1 109 ? 4.424 -12.793 6.927 1.00 95.62 109 LYS A N 1
ATOM 902 C CA . LYS A 1 109 ? 5.428 -12.507 5.895 1.00 95.62 109 LYS A CA 1
ATOM 903 C C . LYS A 1 109 ? 6.713 -13.306 6.113 1.00 95.62 109 LYS A C 1
ATOM 905 O O . LYS A 1 109 ? 7.229 -13.876 5.155 1.00 95.62 109 LYS A O 1
ATOM 910 N N . ASN A 1 110 ? 7.239 -13.346 7.336 1.00 97.19 110 ASN A N 1
ATOM 911 C CA . ASN A 1 110 ? 8.478 -14.065 7.630 1.00 97.19 110 ASN A CA 1
ATOM 912 C C . ASN A 1 110 ? 8.305 -15.573 7.425 1.00 97.19 110 ASN A C 1
ATOM 914 O O . ASN A 1 110 ? 9.116 -16.185 6.734 1.00 97.19 110 ASN A O 1
ATOM 918 N N . ARG A 1 111 ? 7.205 -16.151 7.921 1.00 96.81 111 ARG A N 1
ATOM 919 C CA . ARG A 1 111 ? 6.883 -17.572 7.726 1.00 96.81 111 ARG A CA 1
ATOM 920 C C . ARG A 1 111 ? 6.731 -17.927 6.246 1.00 96.81 111 ARG A C 1
ATOM 922 O O . ARG A 1 111 ? 7.251 -18.948 5.796 1.00 96.81 111 ARG A O 1
ATOM 929 N N . ALA A 1 112 ? 6.065 -17.070 5.469 1.00 94.25 112 ALA A N 1
ATOM 930 C CA . ALA A 1 112 ? 5.907 -17.254 4.028 1.00 94.25 112 ALA A CA 1
ATOM 931 C C . ALA A 1 112 ? 7.259 -17.240 3.296 1.00 94.25 112 ALA A C 1
ATOM 933 O O . ALA A 1 112 ? 7.522 -18.118 2.476 1.00 94.25 112 ALA A O 1
ATOM 934 N N . LEU A 1 113 ? 8.127 -16.273 3.610 1.00 93.19 113 LEU A N 1
ATOM 935 C CA . LEU A 1 113 ? 9.441 -16.136 2.974 1.00 93.19 113 LEU A CA 1
ATOM 936 C C . LEU A 1 113 ? 10.419 -17.249 3.373 1.00 93.19 113 LEU A C 1
ATOM 938 O O . LEU A 1 113 ? 11.249 -17.643 2.557 1.00 93.19 113 LEU A O 1
ATOM 942 N N . ASN A 1 114 ? 10.297 -17.784 4.588 1.00 95.56 114 ASN A N 1
ATOM 943 C CA . ASN A 1 114 ? 11.118 -18.894 5.073 1.00 95.56 114 ASN A CA 1
ATOM 944 C C . ASN A 1 114 ? 10.604 -20.278 4.631 1.00 95.56 114 ASN A C 1
ATOM 946 O O . ASN A 1 114 ? 11.232 -21.289 4.941 1.00 95.56 114 ASN A O 1
ATOM 950 N N . GLY A 1 115 ? 9.472 -20.351 3.921 1.00 94.50 115 GLY A N 1
ATOM 951 C CA . GLY A 1 115 ? 8.875 -21.624 3.504 1.00 94.50 115 GLY A CA 1
ATOM 952 C C . GLY A 1 115 ? 8.259 -22.429 4.656 1.00 94.50 115 GLY A C 1
ATOM 953 O O . GLY A 1 115 ? 8.105 -23.641 4.551 1.00 94.50 115 GLY A O 1
ATOM 954 N N . GLU A 1 116 ? 7.893 -21.766 5.753 1.00 95.75 116 GLU A N 1
ATOM 955 C CA . GLU A 1 116 ? 7.316 -22.377 6.962 1.00 95.75 116 GLU A CA 1
ATOM 956 C C . GLU A 1 116 ? 5.789 -22.569 6.859 1.00 95.75 116 GLU A C 1
ATOM 958 O O . GLU A 1 116 ? 5.142 -23.070 7.781 1.00 95.75 116 GLU A O 1
ATOM 963 N N . ILE A 1 117 ? 5.191 -22.168 5.733 1.00 95.12 117 ILE A N 1
ATOM 964 C CA . ILE A 1 117 ? 3.763 -22.312 5.444 1.00 95.12 117 ILE A CA 1
ATOM 965 C C . ILE A 1 117 ? 3.551 -23.541 4.558 1.00 95.12 117 ILE A C 1
ATOM 967 O O . ILE A 1 117 ? 3.785 -23.511 3.352 1.00 95.12 117 ILE A O 1
ATOM 971 N N . ALA A 1 118 ? 3.067 -24.626 5.164 1.00 91.44 118 ALA A N 1
ATOM 972 C CA . ALA A 1 118 ? 2.763 -25.865 4.445 1.00 91.44 118 ALA A CA 1
ATOM 973 C C . ALA A 1 118 ? 1.450 -25.784 3.641 1.00 91.44 118 ALA A C 1
ATOM 975 O O . ALA A 1 118 ? 1.345 -26.365 2.563 1.00 91.44 118 ALA A O 1
ATOM 976 N N . ASN A 1 119 ? 0.442 -25.066 4.153 1.00 94.81 119 ASN A N 1
ATOM 977 C CA . ASN A 1 119 ? -0.850 -24.876 3.491 1.00 94.81 119 ASN A CA 1
ATOM 978 C C . ASN A 1 119 ? -1.231 -23.393 3.475 1.00 94.81 119 ASN A C 1
ATOM 980 O O . ASN A 1 119 ? -1.827 -22.876 4.422 1.00 94.81 119 ASN A O 1
ATOM 984 N N . PHE A 1 120 ? -0.918 -22.730 2.362 1.00 94.19 120 PHE A N 1
ATOM 985 C CA . PHE A 1 120 ? -1.190 -21.306 2.183 1.00 94.19 120 PHE A CA 1
ATOM 986 C C . PHE A 1 120 ? -2.672 -20.950 2.274 1.00 94.19 120 PHE A C 1
ATOM 988 O O . PHE A 1 120 ? -2.986 -19.903 2.819 1.00 94.19 120 PHE A O 1
ATOM 995 N N . ASN A 1 121 ? -3.592 -21.795 1.804 1.00 94.19 121 ASN A N 1
ATOM 996 C CA . ASN A 1 121 ? -5.019 -21.454 1.811 1.00 94.19 121 ASN A CA 1
ATOM 997 C C . ASN A 1 121 ? -5.568 -21.330 3.240 1.00 94.19 121 ASN A C 1
ATOM 999 O O . ASN A 1 121 ? -6.306 -20.396 3.560 1.00 94.19 121 ASN A O 1
ATOM 1003 N N . THR A 1 122 ? -5.189 -22.268 4.111 1.00 95.44 122 THR A N 1
ATOM 1004 C CA . THR A 1 122 ? -5.610 -22.255 5.517 1.00 95.44 122 THR A CA 1
ATOM 1005 C C . THR A 1 122 ? -4.952 -21.112 6.282 1.00 95.44 122 THR A C 1
ATOM 1007 O O . THR A 1 122 ? -5.647 -20.346 6.946 1.00 95.44 122 THR A O 1
ATOM 1010 N N . GLU A 1 123 ? -3.636 -20.961 6.149 1.00 94.94 123 GLU A N 1
ATOM 1011 C CA . GLU A 1 123 ? -2.870 -19.928 6.858 1.00 94.94 123 GLU A CA 1
ATOM 1012 C C . GLU A 1 123 ? -3.255 -18.519 6.393 1.00 94.94 123 GLU A C 1
ATOM 1014 O O . GLU A 1 123 ? -3.349 -17.608 7.207 1.00 94.94 123 GLU A O 1
ATOM 1019 N N . TRP A 1 124 ? -3.568 -18.341 5.105 1.00 95.62 124 TRP A N 1
ATOM 1020 C CA . TRP A 1 124 ? -4.076 -17.075 4.580 1.00 95.62 124 TRP A CA 1
ATOM 1021 C C . TRP A 1 124 ? -5.409 -16.686 5.216 1.00 95.62 124 TRP A C 1
ATOM 1023 O O . TRP A 1 124 ? -5.584 -15.540 5.616 1.00 95.62 124 TRP A O 1
ATOM 1033 N N . THR A 1 125 ? -6.338 -17.636 5.355 1.00 96.31 125 THR A N 1
ATOM 1034 C CA . THR A 1 125 ? -7.638 -17.365 5.989 1.00 96.31 125 THR A CA 1
ATOM 1035 C C . THR A 1 125 ? -7.446 -16.927 7.443 1.00 96.31 125 THR A C 1
ATOM 1037 O O . THR A 1 125 ? -7.946 -15.883 7.846 1.00 96.31 125 THR A O 1
ATOM 1040 N N . GLN A 1 126 ? -6.632 -17.666 8.203 1.00 95.88 126 GLN A N 1
ATOM 1041 C CA . GLN A 1 126 ? -6.333 -17.350 9.605 1.00 95.88 126 GLN A CA 1
ATOM 1042 C C . GLN A 1 126 ? -5.613 -16.004 9.772 1.00 95.88 126 GLN A C 1
ATOM 1044 O O . GLN A 1 126 ? -5.906 -15.248 10.702 1.00 95.88 126 GLN A O 1
ATOM 1049 N N . TYR A 1 127 ? -4.681 -15.694 8.870 1.00 97.25 127 TYR A N 1
ATOM 1050 C CA . TYR A 1 127 ? -3.999 -14.405 8.810 1.00 97.25 127 TYR A CA 1
ATOM 1051 C C . TYR A 1 127 ? -4.991 -13.253 8.625 1.00 97.25 127 TYR A C 1
ATOM 1053 O O . TYR A 1 127 ? -4.961 -12.289 9.391 1.00 97.25 127 TYR A O 1
ATOM 1061 N N . ILE A 1 128 ? -5.896 -13.376 7.651 1.00 96.69 128 ILE A N 1
ATOM 1062 C CA . ILE A 1 128 ? -6.920 -12.367 7.387 1.00 96.69 128 ILE A CA 1
ATOM 1063 C C . ILE A 1 128 ? -7.836 -12.196 8.607 1.00 96.69 128 ILE A C 1
ATOM 1065 O O . ILE A 1 128 ? -7.994 -11.070 9.077 1.00 96.69 128 ILE A O 1
ATOM 1069 N N . ASP A 1 129 ? -8.354 -13.283 9.184 1.00 97.62 129 ASP A N 1
ATOM 1070 C CA . ASP A 1 129 ? -9.219 -13.224 10.373 1.00 97.62 129 ASP A CA 1
ATOM 1071 C C . ASP A 1 129 ? -8.530 -12.519 11.555 1.00 97.62 129 ASP A C 1
ATOM 1073 O O . ASP A 1 129 ? -9.135 -11.698 12.252 1.00 97.62 129 ASP A O 1
ATOM 1077 N N . SER A 1 130 ? -7.234 -12.781 11.746 1.00 97.31 130 SER A N 1
ATOM 1078 C CA . SER A 1 130 ? -6.430 -12.147 12.796 1.00 97.31 130 SER A CA 1
ATOM 1079 C C . SER A 1 130 ? -6.278 -10.640 12.575 1.00 97.31 130 SER A C 1
ATOM 1081 O O . SER A 1 130 ? -6.353 -9.871 13.533 1.00 97.31 130 SER A O 1
ATOM 1083 N N . LEU A 1 131 ? -6.110 -10.193 11.326 1.00 97.44 131 LEU A N 1
ATOM 1084 C CA . LEU A 1 131 ? -6.065 -8.766 10.998 1.00 97.44 131 LEU A CA 1
ATOM 1085 C C . LEU A 1 131 ? -7.401 -8.068 11.256 1.00 97.44 131 LEU A C 1
ATOM 1087 O O . LEU A 1 131 ? -7.417 -6.973 11.825 1.00 97.44 131 LEU A O 1
ATOM 1091 N N . TYR A 1 132 ? -8.517 -8.696 10.872 1.00 96.88 132 TYR A N 1
ATOM 1092 C CA . TYR A 1 132 ? -9.858 -8.172 11.147 1.00 96.88 132 TYR A CA 1
ATOM 1093 C C . TYR A 1 132 ? -10.076 -7.971 12.647 1.00 96.88 132 TYR A C 1
ATOM 1095 O O . TYR A 1 132 ? -10.483 -6.881 13.059 1.00 96.88 132 TYR A O 1
ATOM 1103 N N . ALA A 1 133 ? -9.714 -8.968 13.458 1.00 96.50 133 ALA A N 1
ATOM 1104 C CA . ALA A 1 133 ? -9.806 -8.896 14.913 1.00 96.50 133 ALA A CA 1
ATOM 1105 C C . ALA A 1 133 ? -8.871 -7.841 15.535 1.00 96.50 133 ALA A C 1
ATOM 1107 O O . ALA A 1 133 ? -9.229 -7.219 16.533 1.00 96.50 133 ALA A O 1
ATOM 1108 N N . ALA A 1 134 ? -7.692 -7.614 14.948 1.00 95.94 134 ALA A N 1
ATOM 1109 C CA . ALA A 1 134 ? -6.683 -6.680 15.454 1.00 95.94 134 ALA A CA 1
ATOM 1110 C C . ALA A 1 134 ? -6.927 -5.205 15.084 1.00 95.94 134 ALA A C 1
ATOM 1112 O O . ALA A 1 134 ? -6.151 -4.339 15.484 1.00 95.94 134 ALA A O 1
ATOM 1113 N N . GLY A 1 135 ? -7.977 -4.900 14.315 1.00 93.56 135 GLY A N 1
ATOM 1114 C CA . GLY A 1 135 ? -8.368 -3.519 14.014 1.00 93.56 135 GLY A CA 1
ATOM 1115 C C . GLY A 1 135 ? -8.727 -3.249 12.558 1.00 93.56 135 GLY A C 1
ATOM 1116 O O . GLY A 1 135 ? -9.288 -2.192 12.267 1.00 93.56 135 GLY A O 1
ATOM 1117 N N . MET A 1 136 ? -8.480 -4.185 11.638 1.00 95.00 136 MET A N 1
ATOM 1118 C CA . MET A 1 136 ? -8.806 -3.960 10.228 1.00 95.00 136 MET A CA 1
ATOM 1119 C C . MET A 1 136 ? -10.316 -3.801 10.003 1.00 95.00 136 MET A C 1
ATOM 1121 O O . MET A 1 136 ? -10.714 -2.974 9.185 1.00 95.00 136 MET A O 1
ATOM 1125 N N . GLN A 1 137 ? -11.155 -4.488 10.791 1.00 96.56 137 GLN A N 1
ATOM 1126 C CA . GLN A 1 137 ? -12.611 -4.301 10.750 1.00 96.56 137 GLN A CA 1
ATOM 1127 C C . GLN A 1 137 ? -13.006 -2.847 11.050 1.00 96.56 137 GLN A C 1
ATOM 1129 O O . GLN A 1 137 ? -13.804 -2.261 10.326 1.00 96.56 137 GLN A O 1
ATOM 1134 N N . LYS A 1 138 ? -12.382 -2.228 12.062 1.00 96.19 138 LYS A N 1
ATOM 1135 C CA . LYS A 1 138 ? -12.652 -0.836 12.450 1.00 96.19 138 LYS A CA 1
ATOM 1136 C C . LYS A 1 138 ? -12.306 0.135 11.321 1.00 96.19 138 LYS A C 1
ATOM 1138 O O . LYS A 1 138 ? -13.104 1.008 11.008 1.00 96.19 138 LYS A O 1
ATOM 1143 N N . LEU A 1 139 ? -11.153 -0.038 10.666 1.00 94.69 139 LEU A N 1
ATOM 1144 C CA . LEU A 1 139 ? -10.792 0.766 9.488 1.00 94.69 139 LEU A CA 1
ATOM 1145 C C . LEU A 1 139 ? -11.801 0.597 8.352 1.00 94.69 139 LEU A C 1
ATOM 1147 O O . LEU A 1 139 ? -12.151 1.571 7.687 1.00 94.69 139 LEU A O 1
ATOM 1151 N N . ILE A 1 140 ? -12.264 -0.629 8.119 1.00 93.88 140 ILE A N 1
ATOM 1152 C CA . ILE A 1 140 ? -13.241 -0.908 7.071 1.00 93.88 140 ILE A CA 1
ATOM 1153 C C . ILE A 1 140 ? -14.555 -0.187 7.359 1.00 93.88 140 ILE A C 1
ATOM 1155 O O . ILE A 1 140 ? -15.021 0.566 6.510 1.00 93.88 140 ILE A O 1
ATOM 1159 N N . ASP A 1 141 ? -15.101 -0.337 8.558 1.00 95.31 141 ASP A N 1
ATOM 1160 C CA . ASP A 1 141 ? -16.400 0.238 8.909 1.00 95.31 141 ASP A CA 1
ATOM 1161 C C . ASP A 1 141 ? -16.359 1.766 8.998 1.00 95.31 141 ASP A C 1
ATOM 1163 O O . ASP A 1 141 ? -17.286 2.448 8.566 1.00 95.31 141 ASP A O 1
ATOM 1167 N N . GLU A 1 142 ? -15.271 2.321 9.531 1.00 95.19 142 GLU A N 1
ATOM 1168 C CA . GLU A 1 142 ? -15.169 3.752 9.812 1.00 95.19 142 GLU A CA 1
ATOM 1169 C C . GLU A 1 142 ? -14.580 4.592 8.678 1.00 95.19 142 GLU A C 1
ATOM 1171 O O . GLU A 1 142 ? -14.623 5.824 8.773 1.00 95.19 142 GLU A O 1
ATOM 1176 N N . VAL A 1 143 ? -13.998 3.955 7.658 1.00 94.50 143 VAL A N 1
ATOM 1177 C CA . VAL A 1 143 ? -13.354 4.633 6.525 1.00 94.50 143 VAL A CA 1
ATOM 1178 C C . VAL A 1 143 ? -13.801 4.019 5.202 1.00 94.50 143 VAL A C 1
ATOM 1180 O O . VAL A 1 143 ? -14.384 4.711 4.371 1.00 94.50 143 VAL A O 1
ATOM 1183 N N . PHE A 1 144 ? -13.528 2.733 4.968 1.00 92.12 144 PHE A N 1
ATOM 1184 C CA . PHE A 1 144 ? -13.668 2.156 3.624 1.00 92.12 144 PHE A CA 1
ATOM 1185 C C . PHE A 1 144 ? -15.109 1.850 3.211 1.00 92.12 144 PHE A C 1
ATOM 1187 O O . PHE A 1 144 ? -15.391 1.896 2.018 1.00 92.12 144 PHE A O 1
ATOM 1194 N N . ASN A 1 145 ? -16.032 1.605 4.136 1.00 92.12 145 ASN A N 1
ATOM 1195 C CA . ASN A 1 145 ? -17.440 1.324 3.834 1.00 92.12 145 ASN A CA 1
ATOM 1196 C C . ASN A 1 145 ? -18.329 2.575 3.820 1.00 92.12 145 ASN A C 1
ATOM 1198 O O . ASN A 1 145 ? -19.544 2.456 3.703 1.00 92.12 145 ASN A O 1
ATOM 1202 N N . LEU A 1 146 ? -17.744 3.772 3.903 1.00 91.00 146 LEU A N 1
ATOM 1203 C CA . LEU A 1 146 ? -18.510 5.010 3.802 1.00 91.00 146 LEU A CA 1
ATOM 1204 C C . LEU A 1 146 ? -18.883 5.311 2.346 1.00 91.00 146 LEU A C 1
ATOM 1206 O O . LEU A 1 146 ? -18.028 5.249 1.455 1.00 91.00 146 LEU A O 1
ATOM 1210 N N . ASP A 1 147 ? -20.142 5.682 2.118 1.00 87.44 147 ASP A N 1
ATOM 1211 C CA . ASP A 1 147 ? -20.665 6.043 0.792 1.00 87.44 147 ASP A CA 1
ATOM 1212 C C . ASP A 1 147 ? -19.982 7.293 0.214 1.00 87.44 147 ASP A C 1
ATOM 1214 O O . ASP A 1 147 ? -19.799 7.400 -0.996 1.00 87.44 147 ASP A O 1
ATOM 1218 N N . GLU A 1 148 ? -19.563 8.217 1.084 1.00 86.81 148 GLU A N 1
ATOM 1219 C CA . GLU A 1 148 ? -18.845 9.446 0.721 1.00 86.81 148 GLU A CA 1
ATOM 1220 C C . GLU A 1 148 ? -17.422 9.196 0.208 1.00 86.81 148 GLU A C 1
ATOM 1222 O O . GLU A 1 148 ? -16.866 10.032 -0.501 1.00 86.81 148 GLU A O 1
ATOM 1227 N N . TYR A 1 149 ? -16.827 8.041 0.530 1.00 90.88 149 TYR A N 1
ATOM 1228 C CA . TYR A 1 149 ? -15.515 7.687 0.010 1.00 90.88 149 TYR A CA 1
ATOM 1229 C C . TYR A 1 149 ? -15.667 7.134 -1.407 1.00 90.88 149 TYR A C 1
ATOM 1231 O O . TYR A 1 149 ? -15.959 5.949 -1.609 1.00 90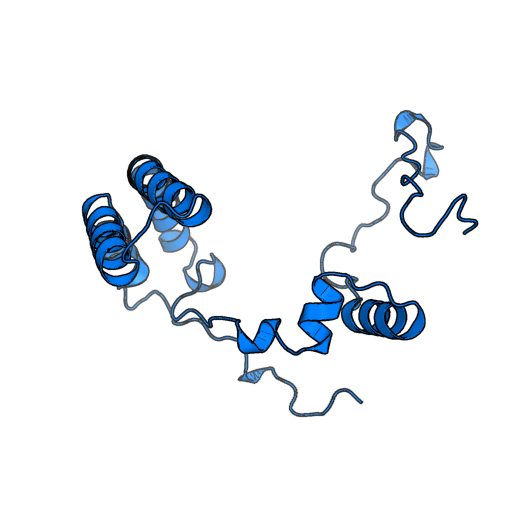.88 149 TYR A O 1
ATOM 1239 N N . GLU A 1 150 ? -15.458 8.024 -2.375 1.00 86.88 150 GLU A N 1
ATOM 1240 C CA . GLU A 1 150 ? -15.605 7.748 -3.797 1.00 86.88 150 GLU A CA 1
ATOM 1241 C C . GLU A 1 150 ? -14.712 6.600 -4.281 1.00 86.88 150 GLU A C 1
ATOM 1243 O O . GLU A 1 150 ? -13.596 6.364 -3.803 1.00 86.88 150 GLU A O 1
ATOM 1248 N N . LYS A 1 151 ? -15.207 5.891 -5.299 1.00 89.25 151 LYS A N 1
ATOM 1249 C CA . LYS A 1 151 ? -14.436 4.843 -5.961 1.00 89.25 151 LYS A CA 1
ATOM 1250 C C . LYS A 1 151 ? -13.274 5.444 -6.735 1.00 89.25 151 LYS A C 1
ATOM 1252 O O . LYS A 1 151 ? -13.397 6.481 -7.388 1.00 89.25 151 LYS A O 1
ATOM 1257 N N . TYR A 1 152 ? -12.154 4.737 -6.722 1.00 87.81 152 TYR A N 1
ATOM 1258 C CA . TYR A 1 152 ? -11.002 5.120 -7.510 1.00 87.81 152 TYR A CA 1
ATOM 1259 C C . TYR A 1 152 ? -11.327 5.053 -9.004 1.00 87.81 152 TYR A C 1
ATOM 1261 O O . TYR A 1 152 ? -11.824 4.052 -9.521 1.00 87.81 152 TYR A O 1
ATOM 1269 N N . SER A 1 153 ? -11.003 6.132 -9.711 1.00 84.31 153 SER A N 1
ATOM 1270 C CA . SER A 1 153 ? -11.037 6.172 -11.165 1.00 84.31 153 SER A CA 1
ATOM 1271 C C . SER A 1 153 ? -9.597 6.046 -11.669 1.00 84.31 153 SER A C 1
ATOM 1273 O O . SER A 1 153 ? -8.856 7.028 -11.569 1.00 84.31 153 SER A O 1
ATOM 1275 N N . PRO A 1 154 ? -9.206 4.927 -12.311 1.00 76.00 154 PRO A N 1
ATOM 1276 C CA . PRO A 1 154 ? -7.865 4.759 -12.883 1.00 76.00 154 PRO A CA 1
ATOM 1277 C C . PRO A 1 154 ? -7.580 5.721 -14.047 1.00 76.00 154 PRO A C 1
ATOM 1279 O O . PRO A 1 154 ? -6.498 5.710 -14.624 1.00 76.00 154 PRO A O 1
ATOM 1282 N N . GLY A 1 155 ? -8.547 6.570 -14.410 1.00 70.69 155 GLY A N 1
ATOM 1283 C CA . GLY A 1 155 ? -8.354 7.576 -15.441 1.00 70.69 155 GLY A CA 1
ATOM 1284 C C . GLY A 1 155 ? -8.403 6.981 -16.841 1.00 70.69 155 GLY A C 1
ATOM 1285 O O . GLY A 1 155 ? -7.900 7.607 -17.765 1.00 70.69 155 GLY A O 1
ATOM 1286 N N . ASP A 1 156 ? -9.063 5.831 -17.030 1.00 68.25 156 ASP A N 1
ATOM 1287 C CA . ASP A 1 156 ? -9.295 5.239 -18.357 1.00 68.25 156 ASP A CA 1
ATOM 1288 C C . ASP A 1 156 ? -9.945 6.232 -19.333 1.00 68.25 156 ASP A C 1
ATOM 1290 O O . ASP A 1 156 ? -9.674 6.207 -20.529 1.00 68.25 156 ASP A O 1
ATOM 1294 N N . LYS A 1 157 ? -10.741 7.175 -18.813 1.00 61.53 157 LYS A N 1
ATOM 1295 C CA . LYS A 1 157 ? -11.328 8.295 -19.567 1.00 61.53 157 LYS A CA 1
ATOM 1296 C C . LYS A 1 157 ? -10.302 9.281 -20.147 1.00 61.53 157 LYS A C 1
ATOM 1298 O O . LYS A 1 157 ? -10.631 10.025 -21.064 1.00 61.53 157 LYS A O 1
ATOM 1303 N N . TYR A 1 158 ? -9.084 9.292 -19.611 1.00 57.50 158 TYR A N 1
ATOM 1304 C CA . TYR A 1 158 ? -7.952 10.104 -20.057 1.00 57.50 158 TYR A CA 1
ATOM 1305 C C . TYR A 1 158 ? -6.917 9.297 -20.840 1.00 57.50 158 TYR A C 1
ATOM 1307 O O . TYR A 1 158 ? -5.949 9.883 -21.326 1.00 57.50 158 TYR A O 1
ATOM 1315 N N . LYS A 1 159 ? -7.108 7.977 -21.002 1.00 54.09 159 LYS A N 1
ATOM 1316 C CA . LYS A 1 159 ? -6.325 7.208 -21.970 1.00 54.09 159 LYS A CA 1
ATOM 1317 C C . LYS A 1 159 ? -6.628 7.790 -23.343 1.00 54.09 159 LYS A C 1
ATOM 1319 O O . LYS A 1 159 ? -7.717 7.603 -23.890 1.00 54.09 159 LYS A O 1
ATOM 1324 N N . ILE A 1 160 ? -5.674 8.540 -23.886 1.00 51.41 160 ILE A N 1
ATOM 1325 C CA . ILE A 1 160 ? -5.728 8.993 -25.269 1.00 51.41 160 ILE A CA 1
ATOM 1326 C C . ILE A 1 160 ? -5.748 7.710 -26.103 1.00 51.41 160 ILE A C 1
ATOM 1328 O O . ILE A 1 160 ? -4.752 6.998 -26.182 1.00 51.41 160 ILE A O 1
ATOM 1332 N N . LYS A 1 161 ? -6.908 7.383 -26.690 1.00 43.84 161 LYS A N 1
ATOM 1333 C CA . LYS A 1 161 ? -7.053 6.336 -27.712 1.00 43.84 161 LYS A CA 1
ATOM 1334 C C . LYS A 1 161 ? -6.408 6.818 -29.010 1.00 43.84 161 LYS A C 1
ATOM 1336 O O . LYS A 1 161 ? -7.066 6.964 -30.032 1.00 43.84 161 LYS A O 1
ATOM 1341 N N . ALA A 1 162 ? -5.131 7.132 -28.957 1.00 43.69 162 ALA A N 1
ATOM 1342 C CA . ALA A 1 162 ? -4.309 7.248 -30.132 1.00 43.69 162 ALA A CA 1
ATOM 1343 C C . ALA A 1 162 ? -3.030 6.496 -29.789 1.00 43.69 162 ALA A C 1
ATOM 1345 O O . ALA A 1 162 ? -2.459 6.731 -28.722 1.00 43.69 162 ALA A O 1
ATOM 1346 N N . PRO A 1 163 ? -2.623 5.543 -30.625 1.00 40.59 163 PRO A N 1
ATOM 1347 C CA . PRO A 1 163 ? -1.348 4.883 -30.434 1.00 40.59 163 PRO A CA 1
ATOM 1348 C C . PRO A 1 163 ? -0.253 5.949 -30.374 1.00 40.59 163 PRO A C 1
ATOM 1350 O O . PRO A 1 163 ? -0.180 6.850 -31.212 1.00 40.59 163 PRO A O 1
ATOM 1353 N N . LEU A 1 164 ? 0.551 5.850 -29.322 1.00 43.16 164 LEU A N 1
ATOM 1354 C CA . LEU A 1 164 ? 1.826 6.534 -29.218 1.00 43.16 164 LEU A CA 1
ATOM 1355 C C . LEU A 1 164 ? 2.763 5.835 -30.209 1.00 43.16 164 LEU A C 1
ATOM 1357 O O . LEU A 1 164 ? 3.514 4.944 -29.827 1.00 43.16 164 LEU A O 1
ATOM 1361 N N . TYR A 1 165 ? 2.626 6.172 -31.490 1.00 45.56 165 TYR A N 1
ATOM 1362 C CA . TYR A 1 165 ? 3.656 5.945 -32.496 1.00 45.56 165 TYR A CA 1
ATOM 1363 C C . TYR A 1 165 ? 4.233 7.282 -32.954 1.00 45.56 165 TYR A C 1
ATOM 1365 O O . TYR A 1 165 ? 3.441 8.221 -33.202 1.00 45.56 165 TYR A O 1
#

Sequence (165 aa):
WKWAGEPYKSTMLITPQADLEVKYRGNVRPFTCWLMQWPTAQREIDAAVEDGYWSVPAFMYANDLYEKYALIPEKFISQIYMGDELFKKYTDLNAELSPQMNPIINDFKNRALNGEIANFNTEWTQYIDSLYAAGMQKLIDEVFNLDEYEKYSPGDKYKIKAPLY